Protein AF-Q4T409-F1 (afdb_monomer_lite)

Secondary structure (DSSP, 8-state):
-HHHHHHHHHHHHHHTS-HHHHHHHHHHHHHHHS-SSS--SS-HHHHHHHHHHHHHHHHHHHHHHHHH-HHHHHHHHHHHHHHHHHHHHHHHHHHHHHHHHH--GGGSPPP------S---------TT-PPPP---------

Foldseek 3Di:
DCPVVVVVVVVVVLVPDDLVVLLVVLVVLLCLPLPLPDPRPDDPVVSVVSNVVSVVSLVVSLVVCVPVPVVVNVVSVVSVVVSVVVSVVSVVVSVVSVVVVPPPPVPDDDPDPPPPPPDDPDDDDDDPPDDDDDPDDPPDDDD

Sequence (143 aa):
QNKKQRMMVRAAVLKMKDPRQIIRDMEKLDEMEFNPVQQPLLNEKVLRDKRKKLRETFERIIRLYERENPETYKDLRKLELDYETKRGQLALYYDSVKNAESVEVDSIPLPDMPHAPSNIHIQDIPLPGAQPPSILKKTTSFG

Radius of gyration: 36.32 Å; chains: 1; bounding box: 133×33×58 Å

pLDDT: mean 75.78, std 15.41, range [36.41, 93.06]

Structure (mmCIF, N/CA/C/O backbone):
data_AF-Q4T409-F1
#
_entry.id   AF-Q4T409-F1
#
loop_
_atom_site.group_PDB
_atom_site.id
_atom_site.type_symbol
_atom_site.label_atom_id
_atom_site.label_alt_id
_atom_site.label_comp_id
_atom_site.label_asym_id
_atom_site.label_entity_id
_atom_site.label_seq_id
_atom_site.pdbx_PDB_ins_code
_atom_site.Cartn_x
_atom_site.Cartn_y
_atom_site.Cartn_z
_atom_site.occupancy
_atom_site.B_iso_or_equiv
_atom_site.auth_seq_id
_atom_site.auth_comp_id
_atom_site.auth_asym_id
_atom_site.auth_atom_id
_atom_site.pdbx_PDB_model_num
ATOM 1 N N . GLN A 1 1 ? -34.812 2.408 11.931 1.00 60.47 1 GLN A N 1
ATOM 2 C CA . GLN A 1 1 ? -34.190 1.407 12.833 1.00 60.47 1 GLN A CA 1
ATOM 3 C C . GLN A 1 1 ? -32.963 0.671 12.255 1.00 60.47 1 GLN A C 1
ATOM 5 O O . GLN A 1 1 ? -32.052 0.367 13.010 1.00 60.47 1 GLN A O 1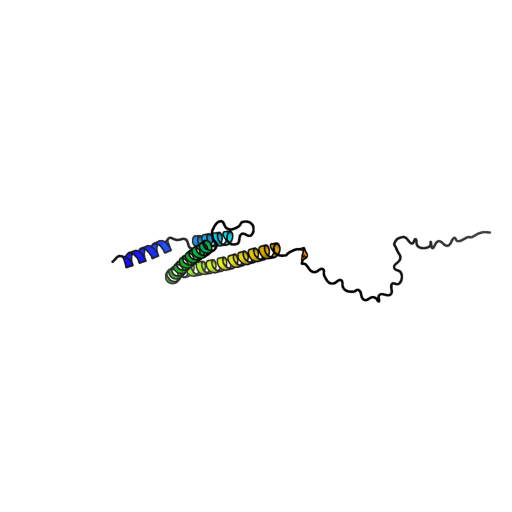
ATOM 10 N N . ASN A 1 2 ? -32.836 0.450 10.939 1.00 80.50 2 ASN A N 1
ATOM 11 C CA . ASN A 1 2 ? -31.802 -0.446 10.378 1.00 80.50 2 ASN A CA 1
ATOM 12 C C . ASN A 1 2 ? -30.365 0.146 10.236 1.00 80.50 2 ASN A C 1
ATOM 14 O O . ASN A 1 2 ? -29.409 -0.576 9.970 1.00 80.50 2 ASN A O 1
ATOM 18 N N . LYS A 1 3 ? -30.161 1.462 10.428 1.00 83.69 3 LYS A N 1
ATOM 19 C CA . LYS A 1 3 ? -28.838 2.115 10.268 1.00 83.69 3 LYS A CA 1
ATOM 20 C C . LYS A 1 3 ? -27.814 1.657 11.316 1.00 83.69 3 LYS A C 1
ATOM 22 O O . LYS A 1 3 ? -26.681 1.368 10.952 1.00 83.69 3 LYS A O 1
ATOM 27 N N . LYS A 1 4 ? -28.213 1.550 12.590 1.00 80.00 4 LYS A N 1
ATOM 28 C CA . LYS A 1 4 ? -27.335 1.086 13.684 1.00 80.00 4 LYS A CA 1
ATOM 29 C C . LYS A 1 4 ? -26.872 -0.356 13.458 1.00 80.00 4 LYS A C 1
ATOM 31 O O . LYS A 1 4 ? -25.686 -0.636 13.580 1.00 80.00 4 LYS A O 1
ATOM 36 N N . GLN A 1 5 ? -27.788 -1.230 13.042 1.00 84.19 5 GLN A N 1
ATOM 37 C CA . GLN A 1 5 ? -27.480 -2.620 12.707 1.00 84.19 5 GLN A CA 1
ATOM 38 C C . GLN A 1 5 ? -26.506 -2.708 11.528 1.00 84.19 5 GLN A C 1
ATOM 40 O O . GLN A 1 5 ? -25.487 -3.377 11.634 1.00 84.19 5 GLN A O 1
ATOM 45 N N . ARG A 1 6 ? -26.741 -1.948 10.447 1.00 83.00 6 ARG A N 1
ATOM 46 C CA . ARG A 1 6 ? -25.799 -1.867 9.317 1.00 83.00 6 ARG A CA 1
ATOM 47 C C . ARG A 1 6 ? -24.406 -1.397 9.738 1.00 83.00 6 ARG A C 1
ATOM 49 O O . ARG A 1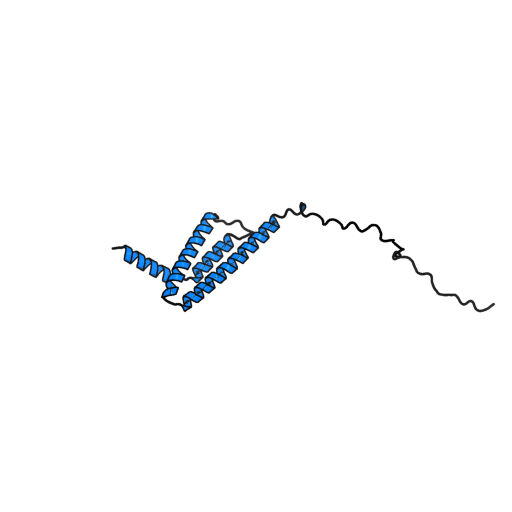 6 ? -23.421 -1.931 9.240 1.00 83.00 6 ARG A O 1
ATOM 56 N N . MET A 1 7 ? -24.309 -0.420 10.642 1.00 82.50 7 MET A N 1
ATOM 57 C CA . MET A 1 7 ? -23.017 0.055 11.154 1.00 82.50 7 MET A CA 1
ATOM 58 C C . MET A 1 7 ? -22.310 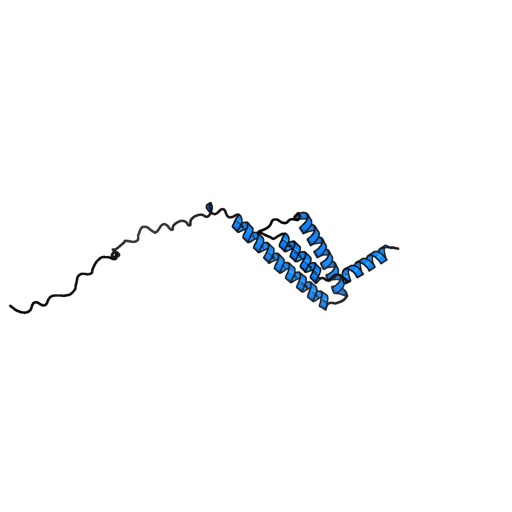-1.006 12.006 1.00 82.50 7 MET A C 1
ATOM 60 O O . MET A 1 7 ? -21.117 -1.220 11.813 1.00 82.50 7 MET A O 1
ATOM 64 N N . MET A 1 8 ? -23.035 -1.715 12.878 1.00 80.44 8 MET A N 1
ATOM 65 C CA . MET A 1 8 ? -22.471 -2.820 13.665 1.00 80.44 8 MET A CA 1
ATOM 66 C C . MET A 1 8 ? -21.996 -3.975 12.783 1.00 80.44 8 MET A C 1
ATOM 68 O O . MET A 1 8 ? -20.872 -4.440 12.945 1.00 80.44 8 MET A O 1
ATOM 72 N N . VAL A 1 9 ? -22.801 -4.384 11.798 1.00 82.44 9 VAL A N 1
ATOM 73 C CA . VAL A 1 9 ? -22.416 -5.429 10.837 1.00 82.44 9 VAL A CA 1
ATOM 74 C C . VAL A 1 9 ? -21.173 -5.006 10.053 1.00 82.44 9 VAL A C 1
ATOM 76 O O . VAL A 1 9 ? -20.241 -5.790 9.920 1.00 82.44 9 VAL A O 1
ATOM 79 N N . ARG A 1 10 ? -21.100 -3.749 9.588 1.00 80.38 10 ARG A N 1
ATOM 80 C CA . ARG A 1 10 ? -19.908 -3.227 8.895 1.00 80.38 10 ARG A CA 1
ATOM 81 C C . ARG A 1 10 ? -18.655 -3.273 9.771 1.00 80.38 10 ARG A C 1
ATOM 83 O O . ARG A 1 10 ? -17.602 -3.655 9.270 1.00 80.38 10 ARG A O 1
ATOM 90 N N . ALA A 1 11 ? -18.761 -2.903 11.046 1.00 77.12 11 ALA A N 1
ATOM 91 C CA . ALA A 1 11 ? -17.639 -2.959 11.980 1.00 77.12 11 ALA A CA 1
ATOM 92 C C . ALA A 1 11 ? -17.182 -4.405 12.236 1.00 77.12 11 ALA A C 1
ATOM 94 O O . ALA A 1 11 ? -15.991 -4.683 12.163 1.00 77.12 11 ALA A O 1
ATOM 95 N N . ALA A 1 12 ? -18.115 -5.336 12.453 1.00 80.50 12 ALA A N 1
ATOM 96 C CA . ALA A 1 12 ? -17.798 -6.751 12.650 1.00 80.50 12 ALA A CA 1
ATOM 97 C C . ALA A 1 12 ? -17.122 -7.370 11.414 1.00 80.50 12 ALA A C 1
ATOM 99 O O . ALA A 1 12 ? -16.092 -8.025 11.537 1.00 80.50 12 ALA A O 1
ATOM 100 N N . VAL A 1 13 ? -17.638 -7.087 10.212 1.00 82.19 13 VAL A N 1
ATOM 101 C CA . VAL A 1 13 ? -17.035 -7.551 8.951 1.00 82.19 13 VAL A CA 1
ATOM 102 C C . VAL A 1 13 ? -15.621 -6.997 8.765 1.00 82.19 13 VAL A C 1
ATOM 104 O O . VAL A 1 13 ? -14.758 -7.708 8.263 1.00 82.19 13 VAL A O 1
ATOM 107 N N . LEU A 1 14 ? -15.361 -5.747 9.163 1.00 80.56 14 LEU A N 1
ATOM 108 C CA . LEU A 1 14 ? -14.014 -5.168 9.117 1.00 80.56 14 LEU A CA 1
ATOM 109 C C . LEU A 1 14 ? -13.057 -5.845 10.107 1.00 80.56 14 LEU A C 1
ATOM 111 O O . LEU A 1 14 ? -11.918 -6.092 9.735 1.00 80.56 14 LEU A O 1
ATOM 115 N N . LYS A 1 15 ? -13.518 -6.198 11.315 1.00 77.88 15 LYS A N 1
ATOM 116 C CA . LYS A 1 15 ? -12.712 -6.923 12.317 1.00 77.88 15 LYS A CA 1
ATOM 117 C C . LYS A 1 15 ? -12.353 -8.350 11.898 1.00 77.88 15 LYS A C 1
ATOM 119 O O . LYS A 1 15 ? -11.326 -8.863 12.316 1.00 77.88 15 LYS A O 1
ATOM 124 N N . MET A 1 16 ? -13.195 -8.993 11.088 1.00 82.75 16 MET A N 1
ATOM 125 C CA . MET A 1 16 ? -12.933 -10.340 10.564 1.00 82.75 16 MET A CA 1
ATOM 126 C C . MET A 1 16 ? -11.966 -10.352 9.370 1.00 82.75 16 MET A C 1
ATOM 128 O O . MET A 1 16 ? -11.539 -11.424 8.949 1.00 82.75 16 MET A O 1
ATOM 132 N N . LYS A 1 17 ? -11.646 -9.193 8.780 1.00 85.31 17 LYS A N 1
ATOM 133 C CA . LYS A 1 17 ? -10.685 -9.115 7.674 1.00 85.31 17 LYS A CA 1
ATOM 134 C C . LYS A 1 17 ? -9.265 -9.150 8.219 1.00 85.31 17 LYS A C 1
ATOM 136 O O . LYS A 1 17 ? -8.938 -8.377 9.111 1.00 85.31 17 LYS A O 1
ATOM 141 N N . ASP A 1 18 ? -8.417 -9.978 7.614 1.00 87.19 18 ASP A N 1
ATOM 142 C CA . ASP A 1 18 ? -6.980 -9.943 7.870 1.00 87.19 18 ASP A CA 1
ATOM 143 C C . ASP A 1 18 ? -6.360 -8.717 7.167 1.00 87.19 18 ASP A C 1
ATOM 145 O O . ASP A 1 18 ? -6.383 -8.638 5.931 1.00 87.19 18 ASP A O 1
ATOM 149 N N . PRO A 1 19 ? -5.795 -7.751 7.912 1.00 86.50 19 PRO A N 1
ATOM 150 C CA . PRO A 1 19 ? -5.158 -6.578 7.326 1.00 86.50 19 PRO A CA 1
ATOM 151 C C . PRO A 1 19 ? -3.943 -6.944 6.463 1.00 86.50 19 PRO A C 1
ATOM 153 O O . PRO A 1 19 ? -3.663 -6.260 5.479 1.00 86.50 19 PRO A O 1
ATOM 156 N N . ARG A 1 20 ? -3.254 -8.053 6.777 1.00 88.56 20 ARG A N 1
ATOM 157 C CA . ARG A 1 20 ? -2.134 -8.561 5.972 1.00 88.56 20 ARG A CA 1
ATOM 158 C C . ARG A 1 20 ? -2.598 -9.053 4.612 1.00 88.56 20 ARG A C 1
ATOM 160 O O . ARG A 1 20 ? -1.902 -8.847 3.623 1.00 88.56 20 ARG A O 1
ATOM 167 N N . GLN A 1 21 ? -3.785 -9.652 4.545 1.00 90.44 21 GLN A N 1
ATOM 168 C CA . GLN A 1 21 ? -4.359 -10.079 3.275 1.00 90.44 21 GLN A CA 1
ATOM 169 C C . GLN A 1 21 ? -4.698 -8.881 2.381 1.00 90.44 21 GLN A C 1
ATOM 171 O O . GLN A 1 21 ? -4.465 -8.943 1.181 1.00 90.44 21 GLN A O 1
ATOM 176 N N . ILE A 1 22 ? -5.168 -7.767 2.956 1.00 91.06 22 ILE A N 1
ATOM 177 C CA . ILE A 1 22 ? -5.438 -6.539 2.190 1.00 91.06 22 ILE A CA 1
ATOM 178 C C . ILE A 1 22 ? -4.153 -5.990 1.564 1.00 91.06 22 ILE A C 1
ATOM 180 O O . ILE A 1 22 ? -4.177 -5.599 0.399 1.00 91.06 22 ILE A O 1
ATOM 184 N N . ILE A 1 23 ? -3.039 -5.990 2.305 1.00 92.12 23 ILE A N 1
ATOM 185 C CA . ILE A 1 23 ? -1.735 -5.600 1.754 1.00 92.12 23 ILE A CA 1
ATOM 186 C C . ILE A 1 23 ? -1.328 -6.528 0.608 1.00 92.12 23 ILE A C 1
ATOM 188 O O . ILE A 1 23 ? -1.031 -6.027 -0.469 1.00 92.12 23 ILE A O 1
ATOM 192 N N . ARG A 1 24 ? -1.399 -7.854 0.786 1.00 91.31 24 ARG A N 1
ATOM 193 C CA . ARG A 1 24 ? -1.070 -8.815 -0.286 1.00 91.31 24 ARG A CA 1
ATOM 194 C C . ARG A 1 24 ? -1.925 -8.621 -1.537 1.00 91.31 24 ARG A C 1
ATOM 196 O O . ARG A 1 24 ? -1.421 -8.709 -2.651 1.00 91.31 24 ARG A O 1
ATOM 203 N N . ASP A 1 25 ? -3.217 -8.354 -1.364 1.00 90.06 25 ASP A N 1
ATOM 204 C CA . ASP A 1 25 ? -4.121 -8.103 -2.486 1.00 90.06 25 ASP A CA 1
ATOM 205 C C . ASP A 1 25 ? -3.748 -6.804 -3.222 1.00 90.06 25 ASP A C 1
ATOM 207 O O . ASP A 1 25 ? -3.852 -6.750 -4.446 1.00 90.06 25 ASP A O 1
ATOM 211 N N . MET A 1 26 ? -3.295 -5.765 -2.505 1.00 90.94 26 MET A N 1
ATOM 212 C CA . MET A 1 26 ? -2.754 -4.553 -3.131 1.00 90.94 26 MET A CA 1
ATOM 213 C C . MET A 1 26 ? -1.424 -4.823 -3.837 1.00 90.94 26 MET A C 1
ATOM 215 O O . MET A 1 26 ? -1.286 -4.423 -4.984 1.00 90.94 26 MET A O 1
ATOM 219 N N . GLU A 1 27 ? -0.484 -5.528 -3.201 1.00 89.81 27 GLU A N 1
ATOM 220 C CA . GLU A 1 27 ? 0.802 -5.912 -3.806 1.00 89.81 27 GLU A CA 1
ATOM 221 C C . GLU A 1 27 ? 0.579 -6.666 -5.121 1.00 89.81 27 GLU A C 1
ATOM 223 O O . GLU A 1 27 ? 1.164 -6.315 -6.139 1.00 89.81 27 GLU A O 1
ATOM 228 N N . LYS A 1 28 ? -0.366 -7.610 -5.148 1.00 89.31 28 LYS A N 1
ATOM 229 C CA . LYS A 1 28 ? -0.721 -8.341 -6.366 1.00 89.31 28 LYS A CA 1
ATOM 230 C C . LYS A 1 28 ? -1.295 -7.438 -7.464 1.00 89.31 28 LYS A C 1
ATOM 232 O O . LYS A 1 28 ? -1.038 -7.672 -8.639 1.00 89.31 28 LYS A O 1
ATOM 237 N N . LEU A 1 29 ? -2.089 -6.419 -7.116 1.00 87.94 29 LEU A N 1
ATOM 238 C CA . LEU A 1 29 ? -2.562 -5.437 -8.103 1.00 87.94 29 LEU A CA 1
ATOM 239 C C . LEU A 1 29 ? -1.407 -4.594 -8.653 1.00 87.94 29 LEU A C 1
ATOM 241 O O . LEU A 1 29 ? -1.420 -4.257 -9.833 1.00 87.94 29 LEU A O 1
ATOM 245 N N . ASP A 1 30 ? -0.434 -4.257 -7.808 1.00 86.69 30 ASP A N 1
ATOM 246 C CA . ASP A 1 30 ? 0.748 -3.479 -8.182 1.00 86.69 30 ASP A CA 1
ATOM 247 C C . ASP A 1 30 ? 1.662 -4.294 -9.099 1.00 86.69 30 ASP A C 1
ATOM 249 O O . ASP A 1 30 ? 2.057 -3.792 -10.142 1.00 86.69 30 ASP A O 1
ATOM 253 N N . GLU A 1 31 ? 1.916 -5.564 -8.786 1.00 85.56 31 GLU A N 1
ATOM 254 C CA . GLU A 1 31 ? 2.654 -6.492 -9.654 1.00 85.56 31 GLU A CA 1
ATOM 255 C C . GLU A 1 31 ? 1.993 -6.655 -11.027 1.00 85.56 31 GLU A C 1
ATOM 257 O O . GLU A 1 31 ? 2.683 -6.750 -12.037 1.00 85.56 31 GLU A O 1
ATOM 262 N N . MET A 1 32 ? 0.656 -6.672 -11.080 1.00 83.00 32 MET A N 1
ATOM 263 C CA . MET A 1 32 ? -0.078 -6.745 -12.345 1.00 83.00 32 MET A CA 1
ATOM 264 C C . MET A 1 32 ? -0.008 -5.443 -13.151 1.00 83.00 32 MET A C 1
ATOM 266 O O . MET A 1 32 ? -0.034 -5.518 -14.373 1.00 83.00 32 MET A O 1
ATOM 270 N N . GLU A 1 33 ? 0.040 -4.274 -12.502 1.00 78.25 33 GLU A N 1
ATOM 271 C CA . GLU A 1 33 ? 0.148 -2.965 -13.172 1.00 78.25 33 GLU A CA 1
ATOM 272 C C . GLU A 1 33 ? 1.578 -2.679 -13.642 1.00 78.25 33 GLU A C 1
ATOM 274 O O . GLU A 1 33 ? 1.774 -2.217 -14.760 1.00 78.25 33 GLU A O 1
ATOM 279 N N . PHE A 1 34 ? 2.572 -2.993 -12.810 1.00 77.19 34 PHE A N 1
ATOM 280 C CA . PHE A 1 34 ? 3.990 -2.736 -13.060 1.00 77.19 34 PHE A CA 1
ATOM 281 C C . PHE A 1 34 ? 4.710 -3.924 -13.706 1.00 77.19 34 PHE A C 1
ATOM 283 O O . PHE A 1 34 ? 5.925 -4.053 -13.571 1.00 77.19 34 PHE A O 1
ATOM 290 N N . ASN A 1 35 ? 3.991 -4.804 -14.406 1.00 78.38 35 ASN A N 1
ATOM 291 C CA . ASN A 1 35 ? 4.609 -5.896 -15.150 1.00 78.38 35 ASN A CA 1
ATOM 292 C C . ASN A 1 35 ? 5.184 -5.361 -16.477 1.00 78.38 35 ASN A C 1
ATOM 294 O O . ASN A 1 35 ? 4.408 -4.996 -17.362 1.00 78.38 35 ASN A O 1
ATOM 298 N N . PRO A 1 36 ? 6.520 -5.315 -16.660 1.00 67.81 36 PRO A N 1
ATOM 299 C CA . PRO A 1 36 ? 7.100 -4.794 -17.895 1.00 67.81 36 PRO A CA 1
ATOM 300 C C . PRO A 1 36 ? 6.962 -5.767 -19.075 1.00 67.81 36 PRO A C 1
ATOM 302 O O . PRO A 1 36 ? 6.996 -5.332 -20.222 1.00 67.81 36 PRO A O 1
ATOM 305 N N . VAL A 1 37 ? 6.786 -7.066 -18.795 1.00 70.38 37 VAL A N 1
ATOM 306 C CA . VAL A 1 37 ? 6.786 -8.156 -19.786 1.00 70.38 37 VAL A CA 1
ATOM 307 C C . VAL A 1 37 ? 5.397 -8.390 -20.371 1.00 70.38 37 VAL A C 1
ATOM 309 O O . VAL A 1 37 ? 5.258 -8.696 -21.553 1.00 70.38 37 VAL A O 1
ATOM 312 N N . GLN A 1 38 ? 4.356 -8.284 -19.542 1.00 69.69 38 GLN A N 1
ATOM 313 C CA . GLN A 1 38 ? 2.995 -8.625 -19.937 1.00 69.69 38 GLN A CA 1
ATOM 314 C C . GLN A 1 38 ? 2.049 -7.462 -19.668 1.00 69.69 38 GLN A C 1
ATOM 316 O O . GLN A 1 38 ? 1.906 -7.013 -18.533 1.00 69.69 38 GLN A O 1
ATOM 321 N N . GLN A 1 39 ? 1.371 -7.008 -20.723 1.00 64.88 39 GLN A N 1
ATOM 322 C CA . GLN A 1 39 ? 0.392 -5.935 -20.615 1.00 64.88 39 GLN A CA 1
ATOM 323 C C . GLN A 1 39 ? -0.754 -6.367 -19.676 1.00 64.88 39 GLN A C 1
ATOM 325 O O . GLN A 1 39 ? -1.242 -7.499 -19.799 1.00 64.88 39 GLN A O 1
ATOM 330 N N . PRO A 1 40 ? -1.197 -5.512 -18.735 1.00 70.50 40 PRO A N 1
ATOM 331 C CA . PRO A 1 40 ? -2.204 -5.901 -17.757 1.00 70.50 40 PRO A CA 1
ATOM 332 C C . PRO A 1 40 ? -3.515 -6.330 -18.435 1.00 70.50 40 PRO A C 1
ATOM 334 O O . PRO A 1 40 ? -4.084 -5.598 -19.240 1.00 70.50 40 PRO A O 1
ATOM 337 N N . LEU A 1 41 ? -4.053 -7.495 -18.054 1.00 64.88 41 LEU A N 1
ATOM 338 C CA . LEU A 1 41 ? -5.352 -7.991 -18.552 1.00 64.88 41 LEU A CA 1
ATOM 339 C C . LEU A 1 41 ? -6.544 -7.127 -18.093 1.00 64.88 41 LEU A C 1
ATOM 341 O O . LEU A 1 41 ? -7.647 -7.225 -18.628 1.00 64.88 41 LEU A O 1
ATOM 345 N N . LEU A 1 42 ? -6.341 -6.318 -17.051 1.00 69.00 42 LEU A N 1
ATOM 346 C CA . LEU A 1 42 ? -7.336 -5.430 -16.459 1.00 69.00 42 LEU A CA 1
ATOM 347 C C . LEU A 1 42 ? -7.024 -3.982 -16.840 1.00 69.00 42 LEU A C 1
ATOM 349 O O . LEU A 1 42 ? -5.886 -3.544 -16.734 1.00 69.00 42 LEU A O 1
ATOM 353 N N . ASN A 1 43 ? -8.061 -3.221 -17.197 1.00 80.56 43 ASN A N 1
ATOM 354 C CA . ASN A 1 43 ? -7.957 -1.786 -17.470 1.00 80.56 43 ASN A CA 1
ATOM 355 C C . ASN A 1 43 ? -7.324 -1.037 -16.274 1.00 80.56 43 ASN A C 1
ATOM 357 O O . ASN A 1 43 ? -7.770 -1.221 -15.135 1.00 80.56 43 ASN A O 1
ATOM 361 N N . GLU A 1 44 ? -6.353 -0.153 -16.532 1.00 80.12 44 GLU A N 1
ATOM 362 C CA . GLU A 1 44 ? -5.667 0.683 -15.531 1.00 80.12 44 GLU A CA 1
ATOM 363 C C . GLU A 1 44 ? -6.647 1.375 -14.581 1.00 80.12 44 GLU A C 1
ATOM 365 O O . GLU A 1 44 ? -6.464 1.382 -13.362 1.00 80.12 44 GLU A O 1
ATOM 370 N N . LYS A 1 45 ? -7.760 1.898 -15.114 1.00 83.44 45 LYS A N 1
ATOM 371 C CA . LYS A 1 45 ? -8.785 2.550 -14.292 1.00 83.44 45 LYS A CA 1
ATOM 372 C C . LYS A 1 45 ? -9.364 1.599 -13.238 1.00 83.44 45 LYS A C 1
ATOM 374 O O . LYS A 1 45 ? -9.581 1.993 -12.095 1.00 83.44 45 LYS A O 1
ATOM 379 N N . VAL A 1 46 ? -9.602 0.341 -13.608 1.00 87.44 46 VAL A N 1
ATOM 380 C CA . VAL A 1 46 ? -10.159 -0.679 -12.708 1.00 87.44 46 VAL A CA 1
ATOM 381 C C . VAL A 1 46 ? -9.136 -1.089 -11.651 1.00 87.44 46 VAL A C 1
ATOM 383 O O . VAL A 1 46 ? -9.516 -1.260 -10.491 1.00 87.44 46 VAL A O 1
ATOM 386 N N . LEU A 1 47 ? -7.859 -1.224 -12.020 1.00 86.69 47 LEU A N 1
ATOM 387 C CA . LEU A 1 47 ? -6.775 -1.527 -11.078 1.00 86.69 47 LEU A CA 1
ATOM 388 C C . LEU A 1 47 ? -6.628 -0.412 -10.036 1.00 86.69 47 LEU A C 1
ATOM 390 O O . LEU A 1 47 ? -6.668 -0.687 -8.834 1.00 86.69 47 LEU A O 1
ATOM 394 N N . ARG A 1 48 ? -6.603 0.850 -10.481 1.00 86.31 48 ARG A N 1
ATOM 395 C CA . ARG A 1 48 ? -6.559 2.026 -9.596 1.00 86.31 48 ARG A CA 1
ATOM 396 C C . ARG A 1 48 ? -7.775 2.094 -8.669 1.00 86.31 48 ARG A C 1
ATOM 398 O O . ARG A 1 48 ? -7.612 2.305 -7.466 1.00 86.31 48 ARG A O 1
ATOM 405 N N . ASP A 1 49 ? -8.982 1.854 -9.187 1.00 89.69 49 ASP A N 1
ATOM 406 C CA . ASP A 1 49 ? -10.219 1.865 -8.392 1.00 89.69 49 ASP A CA 1
ATOM 407 C C . ASP A 1 49 ? -10.249 0.726 -7.348 1.00 89.69 49 ASP A C 1
ATOM 409 O O . ASP A 1 49 ? -10.655 0.939 -6.199 1.00 89.69 49 ASP A O 1
ATOM 413 N N . LYS A 1 50 ? -9.789 -0.484 -7.705 1.00 90.44 50 LYS A N 1
ATOM 414 C CA . LYS A 1 50 ? -9.659 -1.617 -6.767 1.00 90.44 50 LYS A CA 1
ATOM 415 C C . LYS A 1 50 ? -8.618 -1.335 -5.683 1.00 90.44 50 LYS A C 1
ATOM 417 O O . LYS A 1 50 ? -8.930 -1.508 -4.503 1.00 90.44 50 LYS A O 1
ATOM 422 N N . ARG A 1 51 ? -7.434 -0.837 -6.059 1.00 90.94 51 ARG A N 1
ATOM 423 C CA . ARG A 1 51 ? -6.372 -0.435 -5.122 1.00 90.94 51 ARG A CA 1
ATOM 424 C C . ARG A 1 51 ? -6.884 0.613 -4.138 1.00 90.94 51 ARG A C 1
ATOM 426 O O . ARG A 1 51 ? -6.705 0.464 -2.931 1.00 90.94 51 ARG A O 1
ATOM 433 N N . LYS A 1 52 ? -7.594 1.633 -4.632 1.00 92.25 52 LYS A N 1
ATOM 434 C CA . LYS A 1 52 ? -8.198 2.674 -3.790 1.00 92.25 52 LYS A CA 1
ATOM 435 C C . LYS A 1 52 ? -9.149 2.079 -2.749 1.00 92.25 52 LYS A C 1
ATOM 437 O O . LYS A 1 52 ? -9.042 2.412 -1.572 1.00 92.25 52 LYS A O 1
ATOM 442 N N . LYS A 1 53 ? -10.030 1.153 -3.143 1.00 91.00 53 LYS A N 1
ATOM 443 C CA . LYS A 1 53 ? -10.951 0.481 -2.207 1.00 91.00 53 LYS A CA 1
ATOM 444 C C . LYS A 1 53 ? -10.233 -0.359 -1.149 1.00 91.00 53 LYS A C 1
ATOM 446 O O . LYS A 1 53 ? -10.676 -0.382 0.002 1.00 91.00 53 LYS A O 1
ATOM 451 N N . LEU A 1 54 ? -9.157 -1.055 -1.518 1.00 92.69 54 LEU A N 1
ATOM 452 C CA . LEU A 1 54 ? -8.348 -1.822 -0.566 1.00 92.69 54 LEU A CA 1
ATOM 453 C C . LEU A 1 54 ? -7.654 -0.891 0.434 1.00 92.69 54 LEU A C 1
ATOM 455 O O . LEU A 1 54 ? -7.793 -1.110 1.637 1.00 92.69 54 LEU A O 1
ATOM 459 N N . ARG A 1 55 ? -7.040 0.205 -0.036 1.00 91.19 55 ARG A N 1
ATOM 460 C CA . ARG A 1 55 ? -6.426 1.224 0.832 1.00 91.19 55 ARG A CA 1
ATOM 461 C C . ARG A 1 55 ? -7.444 1.856 1.785 1.00 91.19 55 ARG A C 1
ATOM 463 O O . ARG A 1 55 ? -7.189 1.922 2.980 1.00 91.19 55 ARG A O 1
ATOM 470 N N . GLU A 1 56 ? -8.630 2.231 1.303 1.00 92.31 56 GLU A N 1
ATOM 471 C CA . GLU A 1 56 ? -9.707 2.748 2.165 1.00 92.31 56 GLU A CA 1
ATOM 472 C C . GLU A 1 56 ? -10.161 1.725 3.220 1.00 92.31 56 GLU A C 1
ATOM 474 O O . GLU A 1 56 ? -10.514 2.083 4.345 1.00 92.31 56 GLU A O 1
ATOM 479 N N . THR A 1 57 ? -10.188 0.437 2.864 1.00 90.88 57 THR A N 1
ATOM 480 C CA . THR A 1 57 ? -10.541 -0.636 3.804 1.00 90.88 57 THR A CA 1
ATOM 481 C C . THR A 1 57 ? -9.459 -0.793 4.870 1.00 90.88 57 THR A C 1
ATOM 483 O O . THR A 1 57 ? -9.789 -0.883 6.052 1.00 90.88 57 THR A O 1
ATOM 486 N N . PHE A 1 58 ? -8.188 -0.766 4.466 1.00 91.06 58 PHE A N 1
ATOM 487 C CA . PHE A 1 58 ? -7.040 -0.826 5.365 1.00 91.06 58 PHE A CA 1
ATOM 488 C C . PHE A 1 58 ? -7.005 0.369 6.325 1.00 91.06 58 PHE A C 1
ATOM 490 O O . PHE A 1 58 ? -6.885 0.183 7.530 1.00 91.06 58 PHE A O 1
ATOM 497 N N . GLU A 1 59 ? -7.239 1.587 5.834 1.00 91.75 59 GLU A N 1
ATOM 498 C CA . GLU A 1 59 ? -7.276 2.791 6.672 1.00 91.75 59 GLU A CA 1
ATOM 499 C C . GLU A 1 59 ? -8.385 2.719 7.735 1.00 91.75 59 GLU A C 1
ATOM 501 O O . GLU A 1 59 ? -8.180 3.066 8.900 1.00 91.75 59 GLU A O 1
ATOM 506 N N . ARG A 1 60 ? -9.571 2.210 7.372 1.00 90.38 60 ARG A N 1
ATOM 507 C CA . ARG A 1 60 ? -10.653 1.991 8.348 1.00 90.38 60 ARG A CA 1
ATOM 508 C C . ARG A 1 60 ? -10.268 0.977 9.421 1.00 90.38 60 ARG A C 1
ATOM 510 O O . ARG A 1 60 ? -10.681 1.142 10.565 1.00 90.38 60 ARG A O 1
ATOM 517 N N . ILE A 1 61 ? -9.505 -0.051 9.058 1.00 89.94 61 ILE A N 1
ATOM 518 C CA . ILE A 1 61 ? -8.977 -1.051 9.990 1.00 89.94 61 ILE A CA 1
ATOM 519 C C . ILE A 1 61 ? -7.929 -0.421 10.915 1.00 89.94 61 ILE A C 1
ATOM 521 O O . ILE A 1 61 ? -8.027 -0.599 12.125 1.00 89.94 61 ILE A O 1
ATOM 525 N N . ILE A 1 62 ? -6.992 0.376 10.388 1.00 90.88 62 ILE A N 1
ATOM 526 C CA . ILE A 1 62 ? -6.008 1.115 11.198 1.00 90.88 62 ILE A CA 1
ATOM 527 C C . ILE A 1 62 ? -6.720 1.956 12.262 1.00 90.88 62 ILE A C 1
ATOM 529 O O . ILE A 1 62 ? -6.413 1.833 13.444 1.00 90.88 62 ILE A O 1
ATOM 533 N N . ARG A 1 63 ? -7.715 2.762 11.866 1.00 90.19 63 ARG A N 1
ATOM 534 C CA . ARG A 1 63 ? -8.486 3.619 12.792 1.00 90.19 63 ARG A CA 1
ATOM 535 C C . ARG A 1 63 ? -9.289 2.829 13.830 1.00 90.19 63 ARG A C 1
ATOM 537 O O . ARG A 1 63 ? -9.613 3.357 14.892 1.00 90.19 63 ARG A O 1
ATOM 544 N N . LEU A 1 64 ? -9.665 1.589 13.516 1.00 87.19 64 LEU A N 1
ATOM 545 C CA . LEU A 1 64 ? -10.335 0.692 14.457 1.00 87.19 64 LEU A CA 1
ATOM 546 C C . LEU A 1 64 ? -9.340 0.202 15.517 1.00 87.19 64 LEU A C 1
ATOM 548 O O . LEU A 1 64 ? -9.619 0.308 16.710 1.00 87.19 64 LEU A O 1
ATOM 552 N N . TYR A 1 65 ? -8.161 -0.257 15.091 1.00 87.50 65 TYR A N 1
ATOM 553 C CA . TYR A 1 65 ? -7.121 -0.745 15.998 1.00 87.50 65 TYR A CA 1
ATOM 554 C C . TYR A 1 65 ? -6.408 0.364 16.775 1.00 87.50 65 TYR A C 1
ATOM 556 O O . TYR A 1 65 ? -5.965 0.108 17.886 1.00 87.50 65 TYR A O 1
ATOM 564 N N . GLU A 1 66 ? -6.379 1.599 16.271 1.00 88.62 66 GLU A N 1
ATOM 565 C CA . GLU A 1 66 ? -5.873 2.769 17.004 1.00 88.62 66 GLU A CA 1
ATOM 566 C C . GLU A 1 66 ? -6.545 2.927 18.378 1.00 88.62 66 GLU A C 1
ATOM 568 O O . GLU A 1 66 ? -5.889 3.282 19.355 1.00 88.62 66 GLU A O 1
ATOM 573 N N . ARG A 1 67 ? -7.850 2.629 18.465 1.00 85.25 67 ARG A N 1
ATOM 574 C CA . ARG A 1 67 ? -8.618 2.704 19.717 1.00 85.25 67 ARG A CA 1
ATOM 575 C C . ARG A 1 67 ? -8.674 1.391 20.492 1.00 85.25 67 ARG A C 1
ATOM 577 O O . ARG A 1 67 ? -8.790 1.437 21.710 1.00 85.25 67 ARG A O 1
ATOM 584 N N . GLU A 1 68 ? -8.661 0.247 19.807 1.00 84.50 68 GLU A N 1
ATOM 585 C CA . GLU A 1 68 ? -8.842 -1.058 20.457 1.00 84.50 68 GLU A CA 1
ATOM 586 C C . GLU A 1 68 ? -7.531 -1.718 20.894 1.00 84.50 68 GLU A C 1
ATOM 588 O O . GLU A 1 68 ? -7.509 -2.320 21.960 1.00 84.50 68 GLU A O 1
ATOM 593 N N . ASN A 1 69 ? -6.454 -1.626 20.101 1.00 87.12 69 ASN A N 1
ATOM 594 C CA . ASN A 1 69 ? -5.163 -2.254 20.403 1.00 87.12 69 ASN A CA 1
ATOM 595 C C . ASN A 1 69 ? -3.987 -1.443 19.817 1.00 87.12 69 ASN A C 1
ATOM 597 O O . ASN A 1 69 ? -3.659 -1.602 18.633 1.00 87.12 69 ASN A O 1
ATOM 601 N N . PRO A 1 70 ? -3.292 -0.627 20.632 1.00 88.19 70 PRO A N 1
ATOM 602 C CA . PRO A 1 70 ? -2.196 0.220 20.157 1.00 88.19 70 PRO A CA 1
ATOM 603 C C . PRO A 1 70 ? -0.993 -0.572 19.617 1.00 88.19 70 PRO A C 1
ATOM 605 O O . PRO A 1 70 ? -0.304 -0.090 18.720 1.00 88.19 70 PRO A O 1
ATOM 608 N N . GLU A 1 71 ? -0.756 -1.795 20.098 1.00 89.88 71 GLU A N 1
ATOM 609 C CA . GLU A 1 71 ? 0.306 -2.667 19.572 1.00 89.88 71 GLU A CA 1
ATOM 610 C C . GLU A 1 71 ? 0.001 -3.131 18.141 1.00 89.88 71 GLU A C 1
ATOM 612 O O . GLU A 1 71 ? 0.822 -2.960 17.242 1.00 89.88 71 GLU A O 1
ATOM 617 N N . THR A 1 72 ? -1.226 -3.595 17.880 1.00 88.12 72 THR A N 1
ATOM 618 C CA . THR A 1 72 ? -1.655 -3.947 16.518 1.00 88.12 72 THR A CA 1
ATOM 619 C C . THR A 1 72 ? -1.617 -2.735 15.591 1.00 88.12 72 THR A C 1
ATOM 621 O O . THR A 1 72 ? -1.232 -2.859 14.434 1.00 88.12 72 THR A O 1
ATOM 624 N N . TYR A 1 73 ? -1.969 -1.545 16.080 1.00 90.31 73 TYR A N 1
ATOM 625 C CA . TYR A 1 73 ? -1.847 -0.316 15.298 1.00 90.31 73 TYR A CA 1
ATOM 626 C C . TYR A 1 73 ? -0.401 -0.048 14.845 1.00 90.31 73 TYR A C 1
ATOM 628 O O . TYR A 1 73 ? -0.188 0.266 13.673 1.00 90.31 73 TYR A O 1
ATOM 636 N N . LYS A 1 74 ? 0.596 -0.217 15.725 1.00 91.94 74 LYS A N 1
ATOM 637 C CA . LYS A 1 74 ? 2.017 -0.076 15.355 1.00 91.94 74 LYS A CA 1
ATOM 638 C C . LYS A 1 74 ? 2.423 -1.081 14.276 1.00 91.94 74 LYS A C 1
ATOM 640 O O . LYS A 1 74 ? 3.063 -0.692 13.300 1.00 91.94 74 LYS A O 1
ATOM 645 N N . ASP A 1 75 ? 2.002 -2.338 14.408 1.00 91.50 75 ASP A N 1
ATOM 646 C CA . ASP A 1 75 ? 2.270 -3.369 13.400 1.00 91.50 75 ASP A CA 1
ATOM 647 C C . ASP A 1 75 ? 1.647 -3.018 12.043 1.00 91.50 75 ASP A C 1
ATOM 649 O O . ASP A 1 75 ? 2.295 -3.152 11.005 1.00 91.50 75 ASP A O 1
ATOM 653 N N . LEU A 1 76 ? 0.407 -2.519 12.035 1.00 91.38 76 LEU A N 1
ATOM 654 C CA . LEU A 1 76 ? -0.276 -2.088 10.813 1.00 91.38 76 LEU A CA 1
ATOM 655 C C . LEU A 1 76 ? 0.403 -0.885 10.159 1.00 91.38 76 LEU A C 1
ATOM 657 O O . LEU A 1 76 ? 0.494 -0.837 8.935 1.00 91.38 76 LEU A O 1
ATOM 661 N N . ARG A 1 77 ? 0.914 0.059 10.956 1.00 92.12 77 ARG A N 1
ATOM 662 C CA . ARG A 1 77 ? 1.707 1.194 10.463 1.00 92.12 77 ARG A CA 1
ATOM 663 C C . ARG A 1 77 ? 3.013 0.750 9.824 1.00 92.12 77 ARG A C 1
ATOM 665 O O . ARG A 1 77 ? 3.380 1.261 8.772 1.00 92.12 77 ARG A O 1
ATOM 672 N N . LYS A 1 78 ? 3.697 -0.223 10.426 1.00 93.06 78 LYS A N 1
ATOM 673 C CA . LYS A 1 78 ? 4.891 -0.815 9.819 1.00 93.06 78 LYS A CA 1
ATOM 674 C C . LYS A 1 78 ? 4.550 -1.487 8.487 1.00 93.06 78 LYS A C 1
ATOM 676 O O . LYS A 1 78 ? 5.244 -1.281 7.500 1.00 93.06 78 LYS A O 1
ATOM 681 N N . LEU A 1 79 ? 3.444 -2.227 8.448 1.00 91.06 79 LEU A N 1
ATOM 682 C CA . LEU A 1 79 ? 2.973 -2.898 7.239 1.00 91.06 79 LEU A CA 1
ATOM 683 C C . LEU A 1 79 ? 2.618 -1.909 6.112 1.00 91.06 79 LEU A C 1
ATOM 685 O O . LEU A 1 79 ? 2.883 -2.188 4.946 1.00 91.06 79 LEU A O 1
ATOM 689 N N . GLU A 1 80 ? 2.043 -0.753 6.461 1.00 90.56 80 GLU A N 1
ATOM 690 C CA . GLU A 1 80 ? 1.781 0.359 5.536 1.00 90.56 80 GLU A CA 1
ATOM 691 C C . GLU A 1 80 ? 3.078 0.873 4.897 1.00 90.56 80 GLU A C 1
ATOM 693 O O . GLU A 1 80 ? 3.157 1.003 3.675 1.00 90.56 80 GLU A O 1
ATOM 698 N N . LEU A 1 81 ? 4.102 1.112 5.721 1.00 91.44 81 LEU A N 1
ATOM 699 C CA . LEU A 1 81 ? 5.400 1.618 5.276 1.00 91.44 81 LEU A CA 1
ATOM 700 C C . LEU A 1 81 ? 6.146 0.612 4.388 1.00 91.44 81 LEU A C 1
ATOM 702 O O . LEU A 1 81 ? 6.693 0.987 3.347 1.00 91.44 81 LEU A O 1
ATOM 706 N N . ASP A 1 82 ? 6.144 -0.664 4.775 1.00 92.25 82 ASP A N 1
ATOM 707 C CA . ASP A 1 82 ? 6.759 -1.740 3.993 1.00 92.25 82 ASP A CA 1
ATOM 708 C C . ASP A 1 82 ? 6.093 -1.853 2.611 1.00 92.25 82 ASP A C 1
ATOM 710 O O . ASP A 1 82 ? 6.781 -1.966 1.593 1.00 92.25 82 ASP A O 1
ATOM 714 N N . TYR A 1 83 ? 4.759 -1.756 2.554 1.00 91.25 83 TYR A N 1
ATOM 715 C CA . TYR A 1 83 ? 4.010 -1.744 1.296 1.00 91.25 83 TYR A CA 1
ATOM 716 C C . TYR A 1 83 ? 4.373 -0.539 0.412 1.00 91.25 83 TYR A C 1
ATOM 718 O O . TYR A 1 83 ? 4.631 -0.711 -0.780 1.00 91.25 83 TYR A O 1
ATOM 726 N N . GLU A 1 84 ? 4.429 0.677 0.967 1.00 89.25 84 GLU A N 1
ATOM 727 C CA . GLU A 1 84 ? 4.791 1.869 0.185 1.00 89.25 84 GLU A CA 1
ATOM 728 C C . GLU A 1 84 ? 6.220 1.797 -0.358 1.00 89.25 84 GLU A C 1
ATOM 730 O O . GLU A 1 84 ? 6.452 2.151 -1.516 1.00 89.25 84 GLU A O 1
ATOM 735 N N . THR A 1 85 ? 7.149 1.264 0.437 1.00 90.81 85 THR A N 1
ATOM 736 C CA . THR A 1 85 ? 8.539 1.048 0.019 1.00 90.81 85 THR A CA 1
ATOM 737 C C . THR A 1 85 ? 8.618 0.064 -1.147 1.00 90.81 85 THR A C 1
ATOM 739 O O . THR A 1 85 ? 9.221 0.377 -2.176 1.00 90.81 85 THR A O 1
ATOM 742 N N . LYS A 1 86 ? 7.962 -1.101 -1.037 1.00 89.12 86 LYS A N 1
ATOM 743 C CA . LYS A 1 86 ? 7.915 -2.096 -2.122 1.00 89.12 86 LYS A CA 1
ATOM 744 C C . LYS A 1 86 ? 7.280 -1.537 -3.389 1.00 89.12 86 LYS A C 1
ATOM 746 O O . LYS A 1 86 ? 7.813 -1.735 -4.477 1.00 89.12 86 LYS A O 1
ATOM 751 N N . ARG A 1 87 ? 6.170 -0.802 -3.266 1.00 87.50 87 ARG A N 1
ATOM 752 C CA . ARG A 1 87 ? 5.517 -0.181 -4.425 1.00 87.50 87 ARG A CA 1
ATOM 753 C C . ARG A 1 87 ? 6.430 0.835 -5.106 1.00 87.50 87 ARG A C 1
ATOM 755 O O . ARG A 1 87 ? 6.461 0.890 -6.330 1.00 87.50 87 ARG A O 1
ATOM 762 N N . GLY A 1 88 ? 7.172 1.625 -4.330 1.00 86.19 88 GLY A N 1
ATOM 763 C CA . GLY A 1 88 ? 8.174 2.545 -4.866 1.00 86.19 88 GLY A CA 1
ATOM 764 C C . GLY A 1 88 ? 9.236 1.817 -5.691 1.00 86.19 88 GLY A C 1
ATOM 765 O O . GLY A 1 88 ? 9.530 2.232 -6.807 1.00 86.19 88 GLY A O 1
ATOM 766 N N . GLN A 1 89 ? 9.745 0.689 -5.189 1.00 87.44 89 GLN A N 1
ATOM 767 C CA . GLN A 1 89 ? 10.715 -0.142 -5.913 1.00 87.44 89 GLN A CA 1
ATOM 768 C C . GLN A 1 89 ? 10.136 -0.724 -7.211 1.00 87.44 89 GLN A C 1
ATOM 770 O O . GLN A 1 89 ? 10.796 -0.664 -8.245 1.00 87.44 89 GLN A O 1
ATOM 775 N N . LEU A 1 90 ? 8.899 -1.232 -7.178 1.00 85.00 90 LEU A N 1
ATOM 776 C CA . LEU A 1 90 ? 8.191 -1.738 -8.362 1.00 85.00 90 LEU A CA 1
ATOM 777 C C . LEU A 1 90 ? 8.001 -0.657 -9.431 1.00 85.00 90 LEU A C 1
ATOM 779 O O . LEU A 1 90 ? 8.266 -0.905 -10.604 1.00 85.00 90 LEU A O 1
ATOM 783 N N . ALA A 1 91 ? 7.584 0.544 -9.026 1.00 82.75 91 ALA A N 1
ATOM 784 C CA . ALA A 1 91 ? 7.399 1.662 -9.944 1.00 82.75 91 ALA A CA 1
ATOM 785 C C . ALA A 1 91 ? 8.725 2.098 -10.589 1.00 82.75 91 ALA A C 1
ATOM 787 O O . ALA A 1 91 ? 8.772 2.304 -11.798 1.00 82.75 91 ALA A O 1
ATOM 788 N N . LEU A 1 92 ? 9.805 2.187 -9.802 1.00 86.12 92 LEU A N 1
ATOM 789 C CA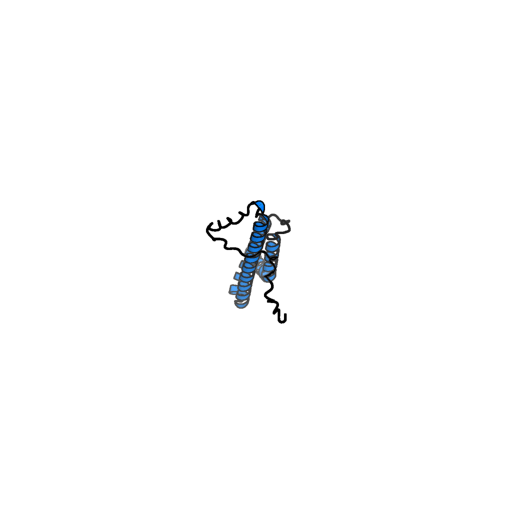 . LEU A 1 92 ? 11.141 2.516 -10.310 1.00 86.12 92 LEU A CA 1
ATOM 790 C C . LEU A 1 92 ? 11.661 1.456 -11.283 1.00 86.12 92 LEU A C 1
ATOM 792 O O . LEU A 1 92 ? 12.194 1.798 -12.335 1.00 86.12 92 LEU A O 1
ATOM 796 N N . TYR A 1 93 ? 11.489 0.173 -10.952 1.00 85.06 93 TYR A N 1
ATOM 797 C CA . TYR A 1 93 ? 11.863 -0.923 -11.839 1.00 85.06 93 TYR A CA 1
ATOM 798 C C . TYR A 1 93 ? 11.103 -0.850 -13.167 1.00 85.06 93 TYR A C 1
ATOM 800 O O . TYR A 1 93 ? 11.725 -0.872 -14.227 1.00 85.06 93 TYR A O 1
ATOM 808 N N . TYR A 1 94 ? 9.779 -0.689 -13.118 1.00 82.75 94 TYR A N 1
ATOM 809 C CA . TYR A 1 94 ? 8.952 -0.557 -14.315 1.00 82.75 94 TYR A CA 1
ATOM 810 C C . TYR A 1 94 ? 9.383 0.621 -15.198 1.00 82.75 94 TYR A C 1
ATOM 812 O O . TYR A 1 94 ? 9.556 0.442 -16.402 1.00 82.75 94 TYR A O 1
ATOM 820 N N . ASP A 1 95 ? 9.616 1.794 -14.601 1.00 81.50 95 ASP A N 1
ATOM 821 C CA . ASP A 1 95 ? 10.072 2.986 -15.322 1.00 81.50 95 ASP A CA 1
ATOM 822 C C . ASP A 1 95 ? 11.456 2.767 -15.947 1.00 81.50 95 ASP A C 1
ATOM 824 O O . ASP A 1 95 ? 11.652 3.043 -17.126 1.00 81.50 95 ASP A O 1
ATOM 828 N N . SER A 1 96 ? 12.399 2.164 -15.212 1.00 81.25 96 SER A N 1
ATOM 829 C CA . SER A 1 96 ? 13.727 1.837 -15.749 1.00 81.25 96 SER A CA 1
ATOM 830 C C . SER A 1 96 ? 13.684 0.872 -16.937 1.00 81.25 96 SER A C 1
ATOM 832 O O . SER A 1 96 ? 14.386 1.096 -17.922 1.00 81.25 96 SER A O 1
ATOM 834 N N . VAL A 1 97 ? 12.845 -0.170 -16.882 1.00 80.06 97 VAL A N 1
ATOM 835 C CA . VAL A 1 97 ? 12.713 -1.141 -17.976 1.00 80.06 97 VAL A CA 1
ATOM 836 C C . VAL A 1 97 ? 12.049 -0.490 -19.185 1.00 80.06 97 VAL A C 1
ATOM 838 O O . VAL A 1 97 ? 12.530 -0.655 -20.301 1.00 80.06 97 VAL A O 1
ATOM 841 N N . LYS A 1 98 ? 10.995 0.306 -18.973 1.00 75.94 98 LYS A N 1
ATOM 842 C CA . LYS A 1 98 ? 10.321 1.030 -20.058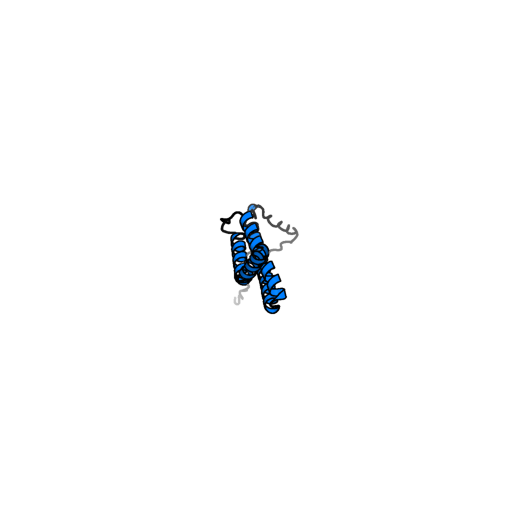 1.00 75.94 98 LYS A CA 1
ATOM 843 C C . LYS A 1 98 ? 11.220 2.076 -20.703 1.00 75.94 98 LYS A C 1
ATOM 845 O O . LYS A 1 98 ? 11.236 2.180 -21.925 1.00 75.94 98 LYS A O 1
ATOM 850 N N . ASN A 1 99 ? 11.990 2.805 -19.901 1.00 72.38 99 ASN A N 1
ATOM 851 C CA . ASN A 1 99 ? 12.966 3.765 -20.391 1.00 72.38 99 ASN A CA 1
ATOM 852 C C . ASN A 1 99 ? 14.036 3.054 -21.236 1.00 72.38 99 ASN A C 1
ATOM 854 O O . ASN A 1 99 ? 14.251 3.435 -22.380 1.00 72.38 99 ASN A O 1
ATOM 858 N N . ALA A 1 100 ? 14.611 1.952 -20.743 1.00 72.56 100 ALA A N 1
ATOM 859 C CA . ALA A 1 100 ? 15.591 1.159 -21.489 1.00 72.56 100 ALA A CA 1
ATOM 860 C C . ALA A 1 100 ? 15.036 0.558 -22.798 1.00 72.56 100 ALA A C 1
ATOM 862 O O . ALA A 1 100 ? 15.764 0.509 -23.784 1.00 72.56 100 ALA A O 1
ATOM 863 N N . GLU A 1 101 ? 13.764 0.140 -22.836 1.00 62.38 101 GLU A N 1
ATOM 864 C CA . GLU A 1 101 ? 13.082 -0.281 -24.075 1.00 62.38 101 GLU A CA 1
ATOM 865 C C . GLU A 1 101 ? 12.856 0.886 -25.053 1.00 62.38 101 GLU A C 1
ATOM 867 O O . GLU A 1 101 ? 12.839 0.676 -26.263 1.00 62.38 101 GLU A O 1
ATOM 872 N N . SER A 1 102 ? 12.662 2.105 -24.540 1.00 57.94 102 SER A N 1
ATOM 873 C CA . SER A 1 102 ? 12.396 3.308 -25.342 1.00 57.94 102 SER A CA 1
ATOM 874 C C . SER A 1 102 ? 13.648 4.030 -25.850 1.00 57.94 102 SER A C 1
ATOM 876 O O . SER A 1 102 ? 13.535 4.902 -26.709 1.00 57.94 102 SER A O 1
ATOM 878 N N . VAL A 1 103 ? 14.835 3.697 -25.332 1.00 56.34 103 VAL A N 1
ATOM 879 C CA . VAL A 1 103 ? 16.099 4.265 -25.815 1.00 56.34 103 VAL A CA 1
ATOM 880 C C . VAL A 1 103 ? 16.389 3.677 -27.197 1.00 56.34 103 VAL A C 1
ATOM 882 O O . VAL A 1 103 ? 16.834 2.538 -27.331 1.00 56.34 103 VAL A O 1
ATOM 885 N N . GLU A 1 104 ? 16.138 4.468 -28.240 1.00 55.00 104 GLU A N 1
ATOM 886 C CA . GLU A 1 104 ? 16.533 4.141 -29.609 1.00 55.00 104 GLU A CA 1
ATOM 887 C C . GLU A 1 104 ? 18.067 4.125 -29.701 1.00 55.00 104 GLU A C 1
ATOM 889 O O . GLU A 1 104 ? 18.729 5.159 -29.594 1.00 55.00 104 GLU A O 1
ATOM 894 N N . VAL A 1 105 ? 18.636 2.930 -29.876 1.00 53.78 105 VAL A N 1
ATOM 895 C CA . VAL A 1 105 ? 20.087 2.666 -29.836 1.00 53.78 105 VAL A CA 1
ATOM 896 C C . VAL A 1 105 ? 20.873 3.500 -30.864 1.00 53.78 105 VAL A C 1
ATOM 898 O O . VAL A 1 105 ? 22.025 3.849 -30.614 1.00 53.78 105 VAL A O 1
ATOM 901 N N . ASP A 1 106 ? 20.233 3.889 -31.971 1.00 56.75 106 ASP A N 1
ATOM 902 C CA . ASP A 1 106 ? 20.814 4.721 -33.040 1.00 56.75 106 ASP A CA 1
ATOM 903 C C . ASP A 1 106 ? 20.969 6.210 -32.671 1.00 56.75 106 ASP A C 1
ATOM 905 O O . ASP A 1 106 ? 21.637 6.956 -33.385 1.00 56.75 106 ASP A O 1
ATOM 909 N N . SER A 1 107 ? 20.383 6.657 -31.555 1.00 56.53 107 SER A N 1
ATOM 910 C CA . SER A 1 107 ? 20.436 8.057 -31.104 1.00 56.53 107 SER A CA 1
ATOM 911 C C . SER A 1 107 ? 21.491 8.319 -30.029 1.00 56.53 107 SER A C 1
ATOM 913 O O . SER A 1 107 ? 21.594 9.447 -29.547 1.00 56.53 107 SER A O 1
ATOM 915 N N . ILE A 1 108 ? 22.263 7.307 -29.611 1.00 55.00 108 ILE A N 1
ATOM 916 C CA . ILE A 1 108 ? 23.346 7.504 -28.641 1.00 55.00 108 ILE A CA 1
ATOM 917 C C . ILE A 1 108 ? 24.450 8.301 -29.348 1.00 55.00 108 ILE A C 1
ATOM 919 O O . ILE A 1 108 ? 25.088 7.763 -30.258 1.00 55.00 108 ILE A O 1
ATOM 923 N N . PRO A 1 109 ? 24.703 9.569 -28.968 1.00 60.44 109 PRO A N 1
ATOM 924 C CA . PRO A 1 109 ? 25.780 10.324 -29.578 1.00 60.44 109 PRO A CA 1
ATOM 925 C C . PRO A 1 109 ? 27.090 9.602 -29.278 1.00 60.44 109 PRO A C 1
ATOM 927 O O . PRO A 1 109 ? 27.416 9.325 -28.119 1.00 60.44 109 PRO A O 1
ATOM 930 N N . LEU A 1 110 ? 27.836 9.276 -30.334 1.00 62.72 110 LEU A N 1
ATOM 931 C CA . LEU A 1 110 ? 29.216 8.844 -30.178 1.00 62.72 110 LEU A CA 1
ATOM 932 C C . LEU A 1 110 ? 29.954 9.950 -29.407 1.00 62.72 110 LEU A C 1
ATOM 934 O O . LEU A 1 110 ? 29.765 11.126 -29.729 1.00 62.72 110 LEU A O 1
ATOM 938 N N . PRO A 1 111 ? 30.751 9.614 -28.379 1.00 62.34 111 PRO A N 1
ATOM 939 C CA . PRO A 1 111 ? 31.534 10.614 -27.670 1.00 62.34 111 PRO A CA 1
ATOM 940 C C . PRO A 1 111 ? 32.389 11.380 -28.681 1.00 62.34 111 PRO A C 1
ATOM 942 O O . PRO A 1 111 ? 33.048 10.750 -29.514 1.00 62.34 111 PRO A O 1
ATOM 945 N N . ASP A 1 112 ? 32.373 12.718 -28.610 1.00 63.12 112 ASP A N 1
ATOM 946 C CA . ASP A 1 112 ? 33.267 13.553 -29.409 1.00 63.12 112 ASP A CA 1
ATOM 947 C C . ASP A 1 112 ? 34.684 13.041 -29.188 1.00 63.12 112 ASP A C 1
ATOM 949 O O . ASP A 1 112 ? 35.212 13.077 -28.071 1.00 63.12 112 ASP A O 1
ATOM 953 N N . MET A 1 113 ? 35.271 12.494 -30.254 1.00 63.50 113 MET A N 1
ATOM 954 C CA . MET A 1 113 ? 36.636 12.006 -30.222 1.00 63.50 113 MET A CA 1
ATOM 955 C C . MET A 1 113 ? 37.476 13.200 -29.766 1.00 63.50 113 MET A C 1
ATOM 957 O O . MET A 1 113 ? 37.446 14.234 -30.446 1.00 63.50 113 MET A O 1
ATOM 961 N N . PRO A 1 114 ? 38.156 13.130 -28.602 1.00 55.72 114 PRO A N 1
ATOM 962 C CA . PRO A 1 114 ? 38.988 14.233 -28.172 1.00 55.72 114 PRO A CA 1
ATOM 963 C C . PRO A 1 114 ? 39.951 14.466 -29.322 1.00 55.72 114 PRO A C 1
ATOM 965 O O . PRO A 1 114 ? 40.682 13.550 -29.706 1.00 55.72 114 PRO A O 1
ATOM 968 N N . HIS A 1 115 ? 39.876 15.650 -29.932 1.00 61.56 115 HIS A N 1
ATOM 969 C CA . HIS A 1 115 ? 40.846 16.059 -30.927 1.00 61.56 115 HIS A CA 1
ATOM 970 C C . HIS A 1 115 ? 42.180 15.955 -30.209 1.00 61.56 115 HIS A C 1
ATOM 972 O O . HIS A 1 115 ? 42.477 16.759 -29.322 1.00 61.56 115 HIS A O 1
ATOM 978 N N . ALA A 1 116 ? 42.928 14.891 -30.508 1.00 53.91 116 ALA A N 1
ATOM 979 C CA . ALA A 1 116 ? 44.264 14.732 -29.989 1.00 53.91 116 ALA A CA 1
ATOM 980 C C . ALA A 1 116 ? 44.978 16.037 -30.347 1.00 53.91 116 ALA A C 1
ATOM 982 O O . ALA A 1 116 ? 44.940 16.421 -31.522 1.00 53.91 116 ALA A O 1
ATOM 983 N N . PRO A 1 117 ? 45.552 16.770 -29.377 1.00 48.62 117 PRO A N 1
ATOM 984 C CA . PRO A 1 117 ? 46.325 17.944 -29.714 1.00 48.62 117 PRO A CA 1
ATOM 985 C C . PRO A 1 117 ? 47.407 17.472 -30.679 1.00 48.62 117 PRO A C 1
ATOM 987 O O . PRO A 1 117 ? 48.258 16.650 -30.334 1.00 48.62 117 PRO A O 1
ATOM 990 N N . SER A 1 118 ? 47.318 17.941 -31.920 1.00 55.50 118 SER A N 1
ATOM 991 C CA . SER A 1 118 ? 48.282 17.704 -32.983 1.00 55.50 118 SER A CA 1
ATOM 992 C C . SER A 1 118 ? 49.575 18.434 -32.622 1.00 55.50 118 SER A C 1
ATOM 994 O O . SER A 1 118 ? 49.850 19.506 -33.148 1.00 55.50 118 SER A O 1
ATOM 996 N N . ASN A 1 119 ? 50.296 17.923 -31.624 1.00 51.81 119 ASN A N 1
ATOM 997 C CA . ASN A 1 119 ? 51.627 18.369 -31.221 1.00 51.81 119 ASN A CA 1
ATOM 998 C C . ASN A 1 119 ? 52.318 17.365 -30.282 1.00 51.81 119 ASN A C 1
ATOM 1000 O O . ASN A 1 119 ? 53.053 17.743 -29.372 1.00 51.81 119 ASN A O 1
ATOM 1004 N N . ILE A 1 120 ? 52.127 16.065 -30.517 1.00 47.97 120 ILE A N 1
ATOM 1005 C CA . ILE A 1 120 ? 53.101 15.075 -30.052 1.00 47.97 120 ILE A CA 1
ATOM 1006 C C . ILE A 1 120 ? 54.102 14.906 -31.190 1.00 47.97 120 ILE A C 1
ATOM 1008 O O . ILE A 1 120 ? 53.789 14.343 -32.235 1.00 47.97 120 ILE A O 1
ATOM 1012 N N . HIS A 1 121 ? 55.296 15.458 -30.999 1.00 54.44 121 HIS A N 1
ATOM 1013 C CA . HIS A 1 121 ? 56.456 15.192 -31.836 1.00 54.44 121 HIS A CA 1
ATOM 1014 C C . HIS A 1 121 ? 56.792 13.700 -31.690 1.00 54.44 121 HIS A C 1
ATOM 1016 O O . HIS A 1 121 ? 57.353 13.277 -30.680 1.00 54.44 121 HIS A O 1
ATOM 1022 N N . ILE A 1 122 ? 56.351 12.892 -32.655 1.00 48.88 122 ILE A N 1
ATOM 1023 C CA . ILE A 1 122 ? 56.622 11.455 -32.722 1.00 48.88 122 ILE A CA 1
ATOM 1024 C C . ILE A 1 122 ? 58.124 11.302 -32.986 1.00 48.88 122 ILE A C 1
ATOM 1026 O O . ILE A 1 122 ? 58.564 11.395 -34.127 1.00 48.88 122 ILE A O 1
ATOM 1030 N N . GLN A 1 123 ? 58.918 11.112 -31.932 1.00 51.06 123 GLN A N 1
ATOM 1031 C CA . GLN A 1 123 ? 60.239 10.507 -32.068 1.00 51.06 123 GLN A CA 1
ATOM 1032 C C . GLN A 1 123 ? 60.069 8.992 -31.956 1.00 51.06 123 GLN A C 1
ATOM 1034 O O . GLN A 1 123 ? 59.681 8.473 -30.911 1.00 51.06 123 GLN A O 1
ATOM 1039 N N . ASP A 1 124 ? 60.274 8.347 -33.103 1.00 56.56 124 ASP A N 1
ATOM 1040 C CA . ASP A 1 124 ? 60.532 6.930 -33.372 1.00 56.56 124 ASP A CA 1
ATOM 1041 C C . ASP A 1 124 ? 60.345 5.949 -32.204 1.00 56.56 124 ASP A C 1
ATOM 1043 O O . ASP A 1 124 ? 61.281 5.607 -31.481 1.00 56.56 124 ASP A O 1
ATOM 1047 N N . ILE A 1 125 ? 59.132 5.406 -32.083 1.00 51.16 125 ILE A N 1
ATOM 1048 C CA . ILE A 1 125 ? 58.894 4.170 -31.334 1.00 51.16 125 ILE A CA 1
ATOM 1049 C C . ILE A 1 125 ? 59.256 3.013 -32.284 1.00 51.16 125 ILE A C 1
ATOM 1051 O O . ILE A 1 125 ? 58.596 2.872 -33.318 1.00 51.16 125 ILE A O 1
ATOM 1055 N N . PRO A 1 126 ? 60.286 2.191 -32.010 1.00 50.47 126 PRO A N 1
ATOM 1056 C CA . PRO A 1 126 ? 60.708 1.163 -32.956 1.00 50.47 126 PRO A CA 1
ATOM 1057 C C . PRO A 1 126 ? 59.636 0.078 -33.104 1.00 50.47 126 PRO A C 1
ATOM 1059 O O . PRO A 1 126 ? 59.171 -0.488 -32.112 1.00 50.47 126 PRO A O 1
ATOM 1062 N N . LEU A 1 127 ? 59.268 -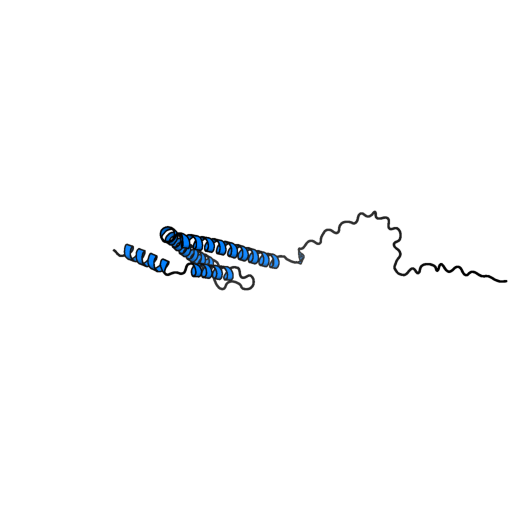0.238 -34.349 1.00 51.47 127 LEU A N 1
ATOM 1063 C CA . LEU A 1 127 ? 58.382 -1.356 -34.679 1.00 51.47 127 LEU A CA 1
ATOM 1064 C C . LEU A 1 127 ? 58.974 -2.697 -34.186 1.00 51.47 127 LEU A C 1
ATOM 1066 O O . LEU A 1 127 ? 60.179 -2.930 -34.346 1.00 51.47 127 LEU A O 1
ATOM 1070 N N . PRO A 1 128 ? 58.147 -3.621 -33.654 1.00 47.44 128 PRO A N 1
ATOM 1071 C CA . PRO A 1 128 ? 58.585 -4.958 -33.266 1.00 47.44 128 PRO A CA 1
ATOM 1072 C C . PRO A 1 128 ? 59.007 -5.748 -34.515 1.00 47.44 128 PRO A C 1
ATOM 1074 O O . PRO A 1 128 ? 58.180 -6.231 -35.283 1.00 47.44 128 PRO A O 1
ATOM 1077 N N . GLY A 1 129 ? 60.319 -5.826 -34.734 1.00 57.16 129 GLY A N 1
ATOM 1078 C CA . GLY A 1 129 ? 60.938 -6.464 -35.900 1.00 57.16 129 GLY A CA 1
ATOM 1079 C C . GLY A 1 129 ? 62.378 -6.014 -36.166 1.00 57.16 129 GLY A C 1
ATOM 1080 O O . GLY A 1 129 ? 63.121 -6.718 -36.846 1.00 57.16 129 GLY A O 1
ATOM 1081 N N . ALA A 1 130 ? 62.816 -4.886 -35.598 1.00 56.72 130 ALA A N 1
ATOM 1082 C CA . ALA A 1 130 ? 64.213 -4.470 -35.670 1.00 56.72 130 ALA A CA 1
ATOM 1083 C C . ALA A 1 130 ? 65.082 -5.344 -34.746 1.00 56.72 130 ALA A C 1
ATOM 1085 O O . ALA A 1 130 ? 65.097 -5.163 -33.528 1.00 56.72 130 ALA A O 1
ATOM 1086 N N . GLN A 1 131 ? 65.802 -6.312 -35.321 1.00 58.50 131 GLN A N 1
ATOM 1087 C CA . GLN A 1 131 ? 66.862 -7.021 -34.604 1.00 58.50 131 GLN A CA 1
ATOM 1088 C C . GLN A 1 131 ? 67.934 -6.014 -34.153 1.00 58.50 131 GLN A C 1
ATOM 1090 O O . GLN A 1 131 ? 68.449 -5.270 -34.993 1.00 58.50 131 GLN A O 1
ATOM 1095 N N . PRO A 1 132 ? 68.312 -5.979 -32.864 1.00 59.75 132 PRO A N 1
ATOM 1096 C CA . PRO A 1 132 ? 69.406 -5.127 -32.427 1.00 59.75 132 PRO A CA 1
ATOM 1097 C C . PRO A 1 132 ? 70.739 -5.635 -33.008 1.00 59.75 132 PRO A C 1
ATOM 1099 O O . PRO A 1 132 ? 70.938 -6.850 -33.125 1.00 59.75 132 PRO A O 1
ATOM 1102 N N . PRO A 1 133 ? 71.671 -4.735 -33.369 1.00 61.66 133 PRO A N 1
ATOM 1103 C CA . PRO A 1 133 ? 72.974 -5.130 -33.887 1.00 61.66 133 PRO A CA 1
ATOM 1104 C C . PRO A 1 133 ? 73.753 -5.930 -32.832 1.00 61.66 133 PRO A C 1
ATOM 1106 O O . PRO A 1 133 ? 73.866 -5.532 -31.672 1.00 61.66 133 PRO A O 1
ATOM 1109 N N . SER A 1 134 ? 74.284 -7.083 -33.247 1.00 61.09 134 SER A N 1
ATOM 1110 C CA . SER A 1 134 ? 75.046 -8.003 -32.396 1.00 61.09 134 SER A CA 1
ATOM 1111 C C . SER A 1 134 ? 76.324 -7.348 -31.858 1.00 61.09 134 SER A C 1
ATOM 1113 O O . SER A 1 134 ? 77.148 -6.848 -32.621 1.00 61.09 134 SER A O 1
ATOM 1115 N N . ILE A 1 135 ? 76.512 -7.387 -30.535 1.00 63.53 135 ILE A N 1
ATOM 1116 C CA . ILE A 1 135 ? 77.638 -6.758 -29.814 1.00 63.53 135 ILE A CA 1
ATOM 1117 C C . ILE A 1 135 ? 78.881 -7.678 -29.789 1.00 63.53 135 ILE A C 1
ATOM 1119 O O . ILE A 1 135 ? 79.890 -7.372 -29.154 1.00 63.53 135 ILE A O 1
ATOM 1123 N N . LEU A 1 136 ? 78.867 -8.815 -30.494 1.00 53.00 136 LEU A N 1
ATOM 1124 C CA . LEU A 1 136 ? 79.983 -9.759 -30.462 1.00 53.00 136 LEU A CA 1
ATOM 1125 C C . LEU A 1 136 ? 81.149 -9.276 -31.345 1.00 53.00 136 LEU A C 1
ATOM 1127 O O . LEU A 1 136 ? 81.299 -9.668 -32.503 1.00 53.00 136 LEU A O 1
ATOM 1131 N N . LYS A 1 137 ? 82.002 -8.417 -30.775 1.00 55.19 137 LYS A N 1
ATOM 1132 C CA . LYS A 1 137 ? 83.329 -8.107 -31.319 1.00 55.19 137 LYS A CA 1
ATOM 1133 C C . LYS A 1 137 ? 84.132 -9.409 -31.394 1.00 55.19 137 LYS A C 1
ATOM 1135 O O . LYS A 1 137 ? 84.543 -9.947 -30.370 1.00 55.19 137 LYS A O 1
ATOM 1140 N N . LYS A 1 138 ? 84.363 -9.912 -32.609 1.00 54.97 138 LYS A N 1
ATOM 1141 C CA . LYS A 1 138 ? 85.326 -10.988 -32.865 1.00 54.97 138 LYS A CA 1
ATOM 1142 C C . LYS A 1 138 ? 86.720 -10.486 -32.483 1.00 54.97 138 LYS A C 1
ATOM 1144 O O . LYS A 1 138 ? 87.314 -9.692 -33.209 1.00 54.97 138 LYS A O 1
ATOM 1149 N N . THR A 1 139 ? 87.243 -10.940 -31.349 1.00 48.56 139 THR A N 1
ATOM 1150 C CA . THR A 1 139 ? 88.675 -10.877 -31.054 1.00 48.56 139 THR A CA 1
ATOM 1151 C C . THR A 1 139 ? 89.386 -11.762 -32.071 1.00 48.56 139 THR A C 1
ATOM 1153 O O . THR A 1 139 ? 89.340 -12.987 -31.969 1.00 48.56 139 THR A O 1
ATOM 1156 N N . THR A 1 140 ? 90.000 -11.153 -33.081 1.00 48.69 140 THR A N 1
ATOM 1157 C CA . THR A 1 140 ? 90.938 -11.867 -33.949 1.00 48.69 140 THR A CA 1
ATOM 1158 C C . THR A 1 140 ? 92.303 -11.729 -33.293 1.00 48.69 140 THR A C 1
ATOM 1160 O O . THR A 1 140 ? 92.906 -10.662 -33.335 1.00 48.69 140 THR A O 1
ATOM 1163 N N . SER A 1 141 ? 92.729 -12.785 -32.603 1.00 44.19 141 SER A N 1
ATOM 1164 C CA . SER A 1 141 ? 94.123 -12.989 -32.228 1.00 44.19 141 SER A CA 1
ATOM 1165 C C . SER A 1 141 ? 94.726 -13.992 -33.205 1.00 44.19 141 SER A C 1
ATOM 1167 O O . SER A 1 141 ? 94.097 -15.012 -33.483 1.00 44.19 141 SER A O 1
ATOM 1169 N N . PHE A 1 142 ? 95.961 -13.694 -33.609 1.00 40.44 142 PHE A N 1
ATOM 1170 C CA . PHE A 1 142 ? 96.953 -14.499 -34.333 1.00 40.44 142 PHE A CA 1
ATOM 1171 C C . PHE A 1 142 ? 97.057 -14.348 -35.856 1.00 40.44 142 PHE A C 1
ATOM 1173 O O . PHE A 1 142 ? 96.103 -14.552 -36.605 1.00 40.44 142 PHE A O 1
ATOM 1180 N N . GLY A 1 143 ? 98.295 -14.020 -36.245 1.00 36.41 143 GLY A N 1
ATOM 1181 C CA . GLY A 1 143 ? 98.846 -13.807 -37.576 1.00 36.41 143 GLY A CA 1
ATOM 1182 C C . GLY A 1 143 ? 100.081 -12.928 -37.459 1.00 36.41 143 GLY A C 1
ATOM 1183 O O . GLY A 1 143 ? 100.024 -11.815 -38.015 1.00 36.41 143 GLY A O 1
#

Organism: Tetraodon nigroviridis (NCBI:txid99883)

InterPro domains:
  IPR019007 Wbp11/ELF5/Saf1, N-terminal domain [PF09429] (2-61)